Protein AF-A0A3S7X507-F1 (afdb_monomer)

Solvent-accessible surface area (backbone atoms only — not comparable to full-atom values): 5397 Å² total; per-residue (Å²): 131,60,68,67,58,55,50,54,52,53,50,52,50,51,49,27,70,63,60,66,58,84,42,74,67,46,48,62,75,33,44,69,48,53,48,51,52,50,52,50,42,62,74,60,79,51,74,75,88,48,58,81,76,48,54,89,74,48,92,60,76,85,69,79,74,76,73,81,80,44,75,63,56,54,48,57,54,53,69,68,66,77,81,74,135

Foldseek 3Di:
DDPVVVVVVLLVLLCCVQQVDDDPVQCVVCVVQSVQQVVVCVVVVHRPSDNVVCVVRRPDHRDDDPDDQDPVNVVVVVVVPPPDD

Radius of gyration: 18.69 Å; Cα contacts (8 Å, |Δi|>4): 46; chains: 1; bounding box: 65×18×41 Å

Secondary structure (DSSP, 8-state):
--HHHHHHHHHHHHHHHHHSS--HHHHHHTHHHHHHHHHHHHHHSS--S-HHHHGGG-SSPP-PPPPPPPHHHHHHHHHTTSS--

pLDDT: mean 73.42, std 10.27, range [42.38, 85.94]

Organism: Leishmania donovani (NCBI:txid5661)

InterPro domains:
  IPR011012 Longin-like domain superfamily [SSF64356] (3-56)

Mean predicted aligned error: 12.13 Å

Sequence (85 aa):
MSVLAEFLIRMAQLLTDYLGIVSEEIVRNNFTLVHELLDRVGDFGVVETEANRLQPFTVNDVVPVPAPETLLDRICRAESGERTK

Structure (mmCIF, N/CA/C/O backbone):
data_AF-A0A3S7X507-F1
#
_entry.id   AF-A0A3S7X507-F1
#
loop_
_atom_site.group_PDB
_atom_site.id
_atom_site.type_symbol
_atom_site.label_atom_id
_atom_site.label_alt_id
_atom_site.label_comp_id
_atom_site.label_asym_id
_atom_site.label_entity_id
_atom_site.label_seq_id
_atom_site.pdbx_PDB_ins_code
_atom_site.Cartn_x
_atom_site.Cartn_y
_atom_site.Cartn_z
_atom_site.occupancy
_atom_site.B_iso_or_equiv
_atom_site.auth_seq_id
_atom_site.auth_comp_id
_atom_site.auth_asym_id
_atom_site.auth_atom_id
_atom_site.pdbx_PDB_model_num
ATOM 1 N N . MET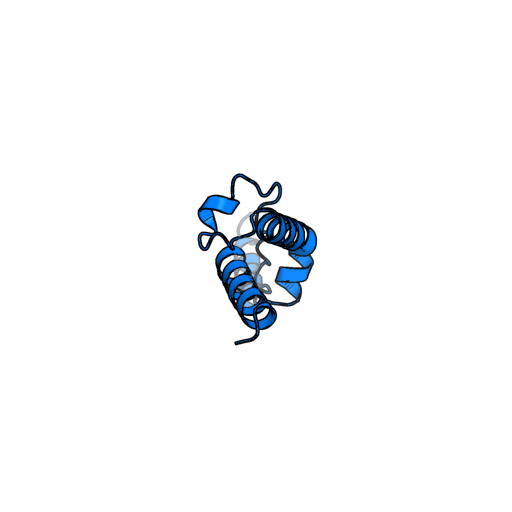 A 1 1 ? 25.793 1.075 -4.197 1.00 60.47 1 MET A N 1
ATOM 2 C CA . MET A 1 1 ? 24.390 1.099 -3.735 1.00 60.47 1 MET A CA 1
ATOM 3 C C . MET A 1 1 ? 23.673 -0.066 -4.388 1.00 60.47 1 MET A C 1
ATOM 5 O O . MET A 1 1 ? 23.828 -0.249 -5.587 1.00 60.47 1 MET A O 1
ATOM 9 N N . SER A 1 2 ? 23.003 -0.909 -3.607 1.00 85.81 2 SER A N 1
ATOM 10 C CA . SER A 1 2 ? 22.242 -2.049 -4.130 1.00 85.81 2 SER A CA 1
ATOM 11 C 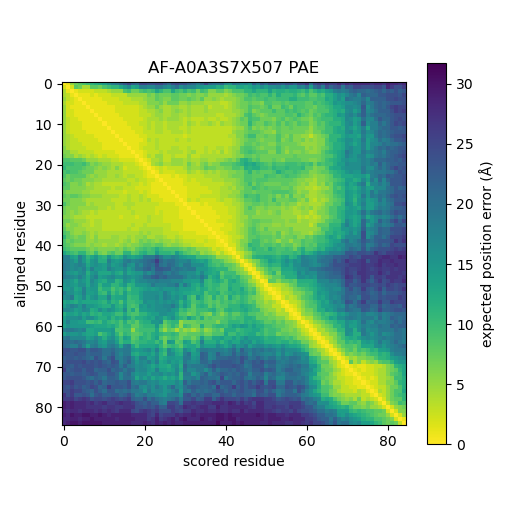C . SER A 1 2 ? 20.979 -1.529 -4.823 1.00 85.81 2 SER A C 1
ATOM 13 O O . SER A 1 2 ? 20.153 -0.899 -4.171 1.00 85.81 2 SER A O 1
ATOM 15 N N . VAL A 1 3 ? 20.830 -1.789 -6.126 1.00 78.88 3 VAL A N 1
ATOM 16 C CA . VAL A 1 3 ? 19.648 -1.391 -6.924 1.00 78.88 3 VAL A CA 1
ATOM 17 C C . VAL A 1 3 ? 18.357 -1.947 -6.315 1.00 78.88 3 VAL A C 1
ATOM 19 O O . VAL A 1 3 ? 17.333 -1.274 -6.291 1.00 78.88 3 VAL A O 1
ATOM 22 N N . LEU A 1 4 ? 18.433 -3.148 -5.737 1.00 81.56 4 LEU A N 1
ATOM 23 C CA . LEU A 1 4 ? 17.321 -3.771 -5.028 1.00 81.56 4 LEU A CA 1
ATOM 24 C C . LEU A 1 4 ? 16.917 -2.977 -3.780 1.00 81.56 4 LEU A C 1
ATOM 26 O O . LEU A 1 4 ? 15.733 -2.791 -3.531 1.00 81.56 4 LEU A O 1
ATOM 30 N N . ALA A 1 5 ? 17.886 -2.489 -3.002 1.00 83.06 5 ALA A N 1
ATOM 31 C CA . ALA A 1 5 ? 17.587 -1.697 -1.810 1.00 83.06 5 ALA A CA 1
ATOM 32 C C . ALA A 1 5 ? 16.919 -0.365 -2.179 1.00 83.06 5 ALA A C 1
ATOM 34 O O . ALA A 1 5 ? 15.961 0.044 -1.532 1.00 83.06 5 ALA A O 1
ATOM 35 N N . GLU A 1 6 ? 17.387 0.285 -3.244 1.00 82.69 6 GLU A N 1
ATOM 36 C CA . GLU A 1 6 ? 16.796 1.532 -3.729 1.00 82.69 6 GLU A CA 1
ATOM 37 C C . GLU A 1 6 ? 15.366 1.327 -4.245 1.00 82.69 6 GLU A C 1
ATOM 39 O O . GLU A 1 6 ? 14.478 2.116 -3.926 1.00 82.69 6 GLU A O 1
ATOM 44 N N . PHE A 1 7 ? 15.121 0.229 -4.963 1.00 80.62 7 PHE A N 1
ATOM 45 C CA . PHE A 1 7 ? 13.780 -0.169 -5.381 1.00 80.62 7 PHE A CA 1
ATOM 46 C C . PHE A 1 7 ? 12.851 -0.396 -4.181 1.00 80.62 7 PHE A C 1
ATOM 48 O O . PHE A 1 7 ? 11.768 0.180 -4.128 1.00 80.62 7 PHE A O 1
ATOM 55 N N . LEU A 1 8 ? 13.287 -1.176 -3.185 1.00 82.88 8 LEU A N 1
ATOM 56 C CA . LEU A 1 8 ? 12.484 -1.476 -1.995 1.00 82.88 8 LEU A CA 1
ATOM 57 C C . LEU A 1 8 ? 12.135 -0.217 -1.191 1.00 82.88 8 LEU A C 1
ATOM 59 O O . LEU A 1 8 ? 11.010 -0.094 -0.712 1.00 82.88 8 LEU A O 1
ATOM 63 N N . ILE A 1 9 ? 13.070 0.729 -1.066 1.00 84.69 9 ILE A N 1
ATOM 64 C CA . ILE A 1 9 ? 12.831 1.997 -0.365 1.00 84.69 9 ILE A CA 1
ATOM 65 C C . ILE A 1 9 ? 11.786 2.835 -1.106 1.00 84.69 9 ILE A C 1
ATOM 67 O O . ILE A 1 9 ? 10.841 3.313 -0.481 1.00 84.69 9 ILE A O 1
ATOM 71 N N . ARG A 1 10 ? 11.915 2.978 -2.430 1.00 82.25 10 ARG A N 1
ATOM 72 C CA . ARG A 1 10 ? 10.946 3.733 -3.241 1.00 82.25 10 ARG A CA 1
ATOM 73 C C . ARG A 1 10 ? 9.561 3.081 -3.230 1.00 82.25 10 ARG A C 1
ATOM 75 O O . ARG A 1 10 ? 8.562 3.782 -3.131 1.00 82.25 10 ARG A O 1
ATOM 82 N N . MET A 1 11 ? 9.498 1.749 -3.263 1.00 79.75 11 MET A N 1
ATOM 83 C CA . MET A 1 11 ? 8.246 1.001 -3.118 1.00 79.75 11 MET A CA 1
ATOM 84 C C . MET A 1 11 ? 7.588 1.238 -1.758 1.00 79.75 11 MET A C 1
ATOM 86 O O . MET A 1 11 ? 6.387 1.474 -1.690 1.00 79.75 11 MET A O 1
ATOM 90 N N . ALA A 1 12 ? 8.364 1.202 -0.673 1.00 83.56 12 ALA A N 1
ATOM 91 C CA 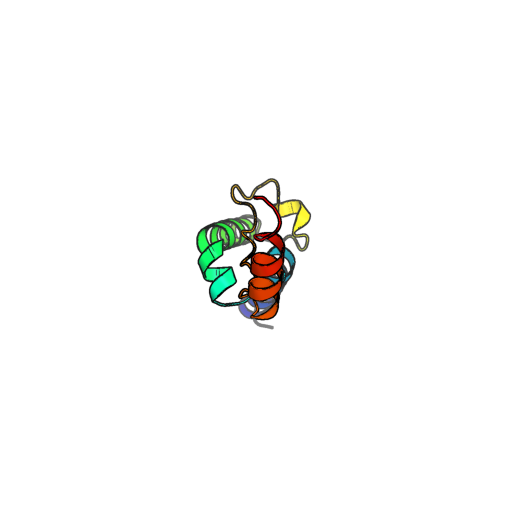. ALA A 1 12 ? 7.841 1.456 0.666 1.00 83.56 12 ALA A CA 1
ATOM 92 C C . ALA A 1 12 ? 7.304 2.890 0.813 1.00 83.56 12 ALA A C 1
ATOM 94 O O . ALA A 1 12 ? 6.263 3.088 1.440 1.00 83.56 12 ALA A O 1
ATOM 95 N N . GLN A 1 13 ? 7.976 3.873 0.206 1.00 84.00 13 GLN A N 1
ATOM 96 C CA . GLN A 1 13 ? 7.499 5.257 0.148 1.00 84.00 13 GLN A CA 1
ATOM 97 C C . GLN A 1 13 ? 6.174 5.352 -0.608 1.00 84.00 13 GLN A C 1
ATOM 99 O O . GLN A 1 13 ? 5.206 5.848 -0.051 1.00 84.00 13 GLN A O 1
ATOM 104 N N . LEU A 1 14 ? 6.089 4.762 -1.800 1.00 82.44 14 LEU A N 1
ATOM 105 C CA . LEU A 1 14 ? 4.874 4.776 -2.614 1.00 82.44 14 LEU A CA 1
ATOM 106 C C . LEU A 1 14 ? 3.682 4.120 -1.908 1.00 82.44 14 LEU A C 1
ATOM 108 O O . LEU A 1 14 ? 2.578 4.655 -1.928 1.00 82.44 14 LEU A O 1
ATOM 112 N N . LEU A 1 15 ? 3.899 2.985 -1.238 1.00 82.69 15 LEU A N 1
ATOM 113 C CA . LEU A 1 15 ? 2.862 2.334 -0.434 1.00 82.69 15 LEU A CA 1
ATOM 114 C C . LEU A 1 15 ? 2.433 3.199 0.756 1.00 82.69 15 LEU A C 1
ATOM 116 O O . LEU A 1 15 ? 1.254 3.217 1.093 1.00 82.69 15 LEU A O 1
ATOM 120 N N . THR A 1 16 ? 3.366 3.926 1.372 1.00 85.12 16 THR A N 1
ATOM 121 C CA . THR A 1 16 ? 3.056 4.867 2.458 1.00 85.12 16 THR A CA 1
ATOM 122 C C . THR A 1 16 ? 2.266 6.068 1.943 1.00 85.12 16 THR A C 1
ATOM 124 O O . THR A 1 16 ? 1.295 6.463 2.576 1.00 85.12 16 THR A O 1
ATOM 127 N N . ASP A 1 17 ? 2.608 6.597 0.770 1.00 82.19 17 ASP A N 1
ATOM 128 C CA . ASP A 1 17 ? 1.901 7.722 0.155 1.00 82.19 17 ASP A CA 1
ATOM 129 C C . ASP A 1 17 ? 0.485 7.331 -0.296 1.00 82.19 17 ASP A C 1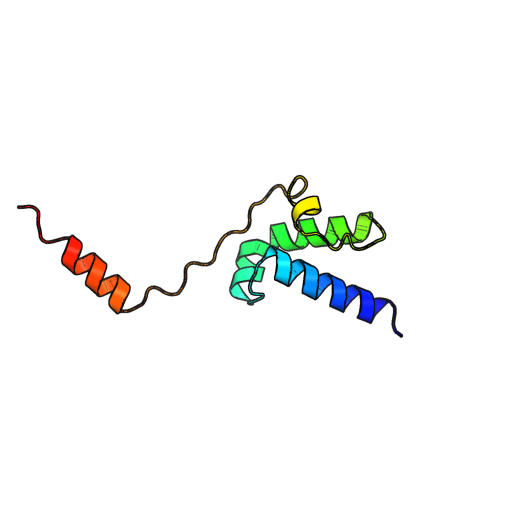
ATOM 131 O O . ASP A 1 17 ? -0.440 8.136 -0.204 1.00 82.19 17 ASP A O 1
ATOM 135 N N . TYR A 1 18 ? 0.299 6.085 -0.747 1.00 79.62 18 TYR A N 1
ATOM 136 C CA . TYR A 1 18 ? -0.994 5.584 -1.220 1.00 79.62 18 TYR A CA 1
ATOM 137 C C . TYR A 1 18 ? -1.920 5.148 -0.078 1.00 79.62 18 TYR A C 1
ATOM 139 O O . TYR A 1 18 ? -3.108 5.456 -0.081 1.00 79.62 18 TYR A O 1
ATOM 147 N N . LEU A 1 19 ? -1.389 4.420 0.909 1.00 81.25 19 LEU A N 1
ATOM 148 C CA . LEU A 1 19 ? -2.165 3.865 2.026 1.00 81.25 19 LEU A CA 1
ATOM 149 C C . LEU A 1 19 ? -2.208 4.800 3.248 1.00 81.25 19 LEU A C 1
ATOM 151 O O . LEU A 1 19 ? -2.960 4.553 4.192 1.00 81.25 19 LEU A O 1
ATOM 155 N N . GLY A 1 20 ? -1.385 5.849 3.268 1.00 81.12 20 GLY A N 1
ATOM 156 C CA . GLY A 1 20 ? -1.185 6.762 4.394 1.00 81.12 20 GLY A CA 1
ATOM 157 C C . GLY A 1 20 ? -0.348 6.147 5.520 1.00 81.12 20 GLY A C 1
ATOM 158 O O . GLY A 1 20 ? 0.737 6.629 5.838 1.00 81.12 20 GLY A O 1
ATOM 159 N N . ILE A 1 21 ? -0.847 5.074 6.139 1.00 80.19 21 ILE A N 1
ATOM 160 C CA . ILE A 1 21 ? -0.152 4.329 7.197 1.00 80.19 21 ILE A CA 1
ATOM 161 C C . ILE A 1 21 ? 0.029 2.886 6.738 1.00 80.19 21 ILE A C 1
ATOM 163 O O . ILE A 1 21 ? -0.933 2.188 6.432 1.00 80.19 21 ILE A O 1
ATOM 167 N N . VAL A 1 22 ? 1.270 2.404 6.747 1.00 80.31 22 VAL A N 1
ATOM 168 C CA . VAL A 1 22 ? 1.562 0.994 6.478 1.00 80.31 22 VAL A CA 1
ATOM 169 C C . VAL A 1 22 ? 1.499 0.223 7.797 1.00 80.31 22 VAL A C 1
ATOM 171 O O . VAL A 1 22 ? 2.446 0.228 8.581 1.00 80.31 22 VAL A O 1
ATOM 174 N N . SER A 1 23 ? 0.367 -0.433 8.053 1.00 82.69 23 SER A N 1
ATOM 175 C CA . SER A 1 23 ? 0.204 -1.415 9.132 1.00 82.69 23 SER A CA 1
ATOM 176 C C . SER A 1 23 ? -0.118 -2.790 8.550 1.00 82.69 23 SER A C 1
ATOM 178 O O . SER A 1 23 ? -0.592 -2.896 7.419 1.00 82.69 23 SER A O 1
ATOM 180 N N . GLU A 1 24 ? 0.117 -3.856 9.317 1.00 85.31 24 GLU A N 1
ATOM 181 C CA . GLU A 1 24 ? -0.213 -5.217 8.877 1.00 85.31 24 GLU A CA 1
ATOM 182 C C . GLU A 1 24 ? -1.694 -5.3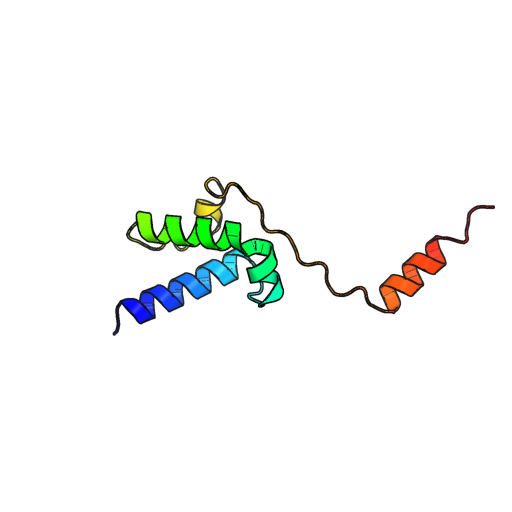49 8.490 1.00 85.31 24 GLU A C 1
ATOM 184 O O . GLU A 1 24 ? -2.023 -5.965 7.481 1.00 85.31 24 GLU A O 1
ATOM 189 N N . GLU A 1 25 ? -2.585 -4.726 9.261 1.00 82.88 25 GLU A N 1
ATOM 190 C CA . GLU A 1 25 ? -4.026 -4.735 9.014 1.00 82.88 25 GLU A CA 1
ATOM 191 C C . GLU A 1 25 ? -4.399 -3.981 7.731 1.00 82.88 25 GLU A C 1
ATOM 193 O O . GLU A 1 25 ? -5.169 -4.492 6.919 1.00 82.88 25 GLU A O 1
ATOM 198 N N . ILE A 1 26 ? -3.803 -2.806 7.502 1.00 82.06 26 ILE A N 1
ATOM 199 C CA . ILE A 1 26 ? -4.058 -1.999 6.301 1.00 82.06 26 ILE A CA 1
ATOM 200 C C . ILE A 1 26 ? -3.552 -2.729 5.057 1.00 82.06 26 ILE A C 1
ATOM 202 O O . ILE A 1 26 ? -4.278 -2.820 4.068 1.00 82.06 26 ILE A O 1
ATOM 206 N N . VAL A 1 27 ? -2.350 -3.307 5.108 1.00 83.81 27 VAL A N 1
ATOM 207 C CA . VAL A 1 27 ? -1.794 -4.089 3.993 1.00 83.81 27 VAL A CA 1
ATOM 208 C C . VAL A 1 27 ? -2.633 -5.338 3.731 1.00 83.81 27 VAL A C 1
ATOM 210 O O . VAL A 1 27 ? -2.887 -5.665 2.576 1.00 83.81 27 VAL A O 1
ATOM 213 N N . ARG A 1 28 ? -3.112 -6.020 4.778 1.00 85.81 28 ARG A N 1
ATOM 214 C CA . ARG A 1 28 ? -3.964 -7.209 4.641 1.00 85.81 28 ARG A CA 1
ATOM 215 C C . ARG A 1 28 ? -5.314 -6.877 4.004 1.00 85.81 28 ARG A C 1
ATOM 217 O O . ARG A 1 28 ? -5.750 -7.604 3.116 1.00 85.81 28 ARG A O 1
ATOM 224 N N . ASN A 1 29 ? -5.950 -5.781 4.417 1.00 83.38 29 ASN A N 1
ATOM 225 C CA . ASN A 1 29 ? -7.234 -5.349 3.857 1.00 83.38 29 ASN A CA 1
ATOM 226 C C . ASN A 1 29 ? -7.108 -4.799 2.432 1.00 83.38 29 ASN A C 1
ATOM 228 O O . ASN A 1 29 ? -8.067 -4.860 1.670 1.00 83.38 29 ASN A O 1
ATOM 232 N N . ASN A 1 30 ? -5.928 -4.303 2.060 1.00 84.81 30 ASN A N 1
ATOM 233 C CA . ASN A 1 30 ? -5.650 -3.730 0.746 1.00 84.81 30 ASN A CA 1
ATOM 234 C C . ASN A 1 30 ? -4.713 -4.617 -0.090 1.00 84.81 30 ASN A C 1
ATOM 236 O O . ASN A 1 30 ? -4.057 -4.131 -1.005 1.00 84.81 30 ASN A O 1
ATOM 240 N N . PHE A 1 31 ? -4.627 -5.920 0.200 1.00 85.44 31 PHE A N 1
ATOM 241 C CA . PHE A 1 31 ? -3.624 -6.808 -0.400 1.00 85.44 31 PHE A CA 1
ATOM 242 C C . PHE A 1 31 ? -3.697 -6.850 -1.933 1.00 85.44 31 PHE A C 1
ATOM 244 O O . PHE A 1 31 ? -2.674 -6.768 -2.609 1.00 85.44 31 PHE A O 1
ATOM 251 N N . THR A 1 32 ? -4.910 -6.901 -2.487 1.00 85.94 32 THR A N 1
ATOM 252 C CA . THR A 1 32 ? -5.138 -6.841 -3.938 1.00 85.94 32 THR A CA 1
ATOM 253 C C . THR A 1 32 ? -4.617 -5.532 -4.532 1.00 85.94 32 THR A C 1
ATOM 255 O O . THR A 1 32 ? -3.888 -5.555 -5.516 1.00 85.94 32 THR A O 1
ATOM 258 N N . LEU A 1 33 ? -4.906 -4.400 -3.884 1.00 82.38 33 LEU A N 1
ATOM 259 C CA . LEU A 1 33 ? -4.444 -3.075 -4.299 1.00 82.38 33 LEU A CA 1
ATOM 260 C C . LEU A 1 33 ? -2.915 -2.947 -4.227 1.00 82.38 33 LEU A C 1
ATO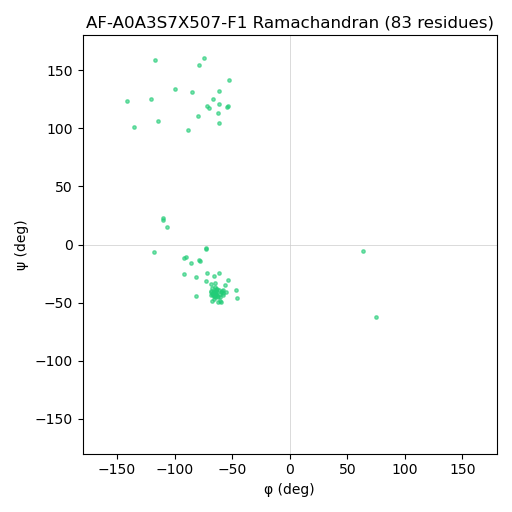M 262 O O . LEU A 1 33 ? -2.288 -2.410 -5.135 1.00 82.38 33 LEU A O 1
ATOM 266 N N . VAL A 1 34 ? -2.292 -3.483 -3.175 1.00 84.56 34 VAL A N 1
ATOM 267 C CA . VAL A 1 34 ? -0.827 -3.524 -3.038 1.00 84.56 34 VAL A CA 1
ATOM 268 C C . VAL A 1 34 ? -0.196 -4.301 -4.194 1.00 84.56 34 VAL A C 1
ATOM 270 O O . VAL A 1 34 ? 0.825 -3.870 -4.729 1.00 84.56 34 VAL A O 1
ATOM 273 N N . HIS A 1 35 ? -0.805 -5.412 -4.612 1.00 84.94 35 HIS A N 1
ATOM 274 C CA . HIS A 1 35 ? -0.345 -6.171 -5.772 1.00 84.94 35 HIS A CA 1
ATOM 275 C C . HIS A 1 35 ? -0.547 -5.428 -7.092 1.00 84.94 35 HIS A C 1
ATOM 277 O O . HIS A 1 35 ? 0.370 -5.427 -7.908 1.00 84.94 35 HIS A O 1
ATOM 283 N N . GLU A 1 36 ? -1.682 -4.753 -7.279 1.00 81.81 36 GLU A N 1
ATOM 284 C CA . GLU A 1 36 ? -1.920 -3.895 -8.448 1.00 81.81 36 GLU A CA 1
ATOM 285 C C . GLU A 1 36 ? -0.850 -2.794 -8.558 1.00 81.81 36 GLU A C 1
ATOM 287 O O . GLU A 1 36 ? -0.300 -2.560 -9.635 1.00 81.81 36 GLU A O 1
ATOM 292 N N . LEU A 1 37 ? -0.493 -2.153 -7.439 1.00 79.69 37 LEU A N 1
ATOM 293 C CA . LEU A 1 37 ? 0.565 -1.140 -7.397 1.00 79.69 37 LEU A CA 1
ATOM 294 C C . LEU A 1 37 ? 1.951 -1.737 -7.677 1.00 79.69 37 LEU A C 1
ATOM 296 O O . LEU A 1 37 ? 2.742 -1.140 -8.406 1.00 79.69 37 LEU A O 1
ATOM 300 N N . LEU A 1 38 ? 2.250 -2.912 -7.116 1.00 79.75 38 LEU A N 1
ATOM 301 C CA . LEU A 1 38 ? 3.536 -3.586 -7.296 1.00 79.75 38 LEU A CA 1
ATOM 302 C C . LEU A 1 38 ? 3.761 -4.021 -8.749 1.00 79.75 38 LEU A C 1
ATOM 304 O O . LEU A 1 38 ? 4.847 -3.798 -9.281 1.00 79.75 38 LEU A O 1
ATOM 308 N N . ASP A 1 39 ? 2.745 -4.608 -9.381 1.00 77.94 39 ASP A N 1
ATOM 309 C CA . ASP A 1 39 ? 2.801 -5.064 -10.774 1.00 77.94 39 ASP A CA 1
ATOM 310 C C . ASP A 1 39 ? 2.997 -3.873 -11.719 1.00 77.94 39 ASP A C 1
ATOM 312 O O . ASP A 1 39 ? 3.886 -3.866 -12.567 1.00 77.94 39 ASP A O 1
ATOM 316 N N . ARG A 1 40 ? 2.283 -2.770 -11.457 1.00 74.06 40 ARG A N 1
ATOM 317 C CA . ARG A 1 40 ? 2.448 -1.520 -12.207 1.00 74.06 40 ARG A CA 1
ATOM 318 C C . ARG A 1 40 ? 3.859 -0.959 -12.090 1.00 74.06 40 ARG A C 1
ATOM 320 O O . ARG A 1 40 ? 4.457 -0.616 -13.106 1.00 74.06 40 ARG A O 1
ATOM 327 N N . VAL A 1 41 ? 4.417 -0.861 -10.883 1.00 73.88 41 VAL A N 1
ATOM 328 C CA . VAL A 1 41 ? 5.788 -0.351 -10.710 1.00 73.88 41 VAL A CA 1
ATOM 329 C C . VAL A 1 41 ? 6.825 -1.283 -11.358 1.00 73.88 41 VAL A C 1
ATOM 331 O O . VAL A 1 41 ? 7.826 -0.799 -11.891 1.00 73.88 41 VAL A O 1
ATOM 334 N N . GLY A 1 42 ? 6.577 -2.595 -11.355 1.00 69.94 42 GLY A N 1
ATOM 335 C CA . GLY A 1 42 ? 7.390 -3.581 -12.069 1.00 69.94 42 GLY A CA 1
ATOM 336 C C . GLY A 1 42 ? 7.371 -3.389 -13.588 1.00 69.94 42 GLY A C 1
ATOM 337 O O . GLY A 1 42 ? 8.432 -3.396 -14.214 1.00 69.94 42 GLY A O 1
ATOM 338 N N . ASP A 1 43 ? 6.194 -3.139 -14.163 1.00 67.00 43 ASP A N 1
ATOM 339 C CA . ASP A 1 43 ? 5.993 -2.995 -15.609 1.00 67.00 43 ASP A CA 1
ATOM 340 C C . ASP A 1 43 ? 6.539 -1.678 -16.185 1.00 67.00 43 ASP A C 1
ATOM 342 O O . ASP A 1 43 ? 6.984 -1.638 -17.334 1.00 67.00 43 ASP A O 1
ATOM 346 N N . PHE A 1 44 ? 6.544 -0.586 -15.411 1.00 61.22 44 PHE A N 1
ATOM 347 C CA . PHE A 1 44 ? 7.010 0.718 -15.906 1.00 61.22 44 PHE A CA 1
ATOM 348 C C . PHE A 1 44 ? 8.531 0.870 -15.980 1.00 61.22 44 PHE A C 1
ATOM 350 O O . PHE A 1 44 ? 9.015 1.820 -16.597 1.00 61.22 44 PHE A O 1
ATOM 357 N N . GLY A 1 45 ? 9.309 -0.014 -15.346 1.00 59.59 45 GLY A N 1
ATOM 358 C CA . GLY A 1 45 ? 10.779 0.067 -15.311 1.00 59.59 45 GLY A CA 1
ATOM 359 C C . GLY A 1 45 ? 11.351 1.308 -14.598 1.00 59.59 45 GLY A C 1
ATOM 360 O O . GLY A 1 45 ? 12.562 1.404 -14.401 1.00 59.59 45 GLY A O 1
ATOM 361 N N . VAL A 1 46 ? 10.494 2.245 -14.183 1.00 55.62 46 VAL A N 1
ATOM 362 C CA . VAL A 1 46 ? 10.781 3.438 -13.386 1.00 55.62 46 VAL A CA 1
ATOM 363 C C . VAL A 1 46 ? 9.614 3.615 -12.421 1.00 55.62 46 VAL A C 1
ATOM 365 O O . VAL A 1 46 ? 8.464 3.706 -12.841 1.00 55.62 46 VAL A O 1
ATOM 368 N N . VAL A 1 47 ? 9.917 3.657 -11.123 1.00 55.72 47 VAL A N 1
ATOM 369 C CA . VAL A 1 47 ? 8.933 3.958 -10.077 1.00 55.72 47 VAL A CA 1
ATOM 370 C C . VAL A 1 47 ? 8.397 5.371 -10.328 1.00 55.72 47 VAL A C 1
ATOM 372 O O . VAL A 1 47 ? 9.116 6.343 -10.100 1.00 55.72 47 VAL A O 1
ATOM 375 N N . GLU A 1 48 ? 7.176 5.491 -10.851 1.00 58.00 48 GLU A N 1
ATOM 376 C CA . GLU A 1 48 ? 6.453 6.765 -10.915 1.00 58.00 48 GLU A CA 1
ATOM 377 C C . GLU A 1 48 ? 6.228 7.236 -9.474 1.00 58.00 48 GLU A C 1
ATOM 379 O O . GLU A 1 48 ? 5.532 6.587 -8.699 1.00 58.00 48 GLU A O 1
ATOM 384 N N . THR A 1 49 ? 6.869 8.340 -9.092 1.00 56.28 49 THR A N 1
ATOM 385 C CA . THR A 1 49 ? 6.919 8.828 -7.704 1.00 56.28 49 THR A CA 1
ATOM 386 C C . THR A 1 49 ? 5.596 9.428 -7.218 1.00 56.28 49 THR A C 1
ATOM 388 O O . THR A 1 49 ? 5.499 9.837 -6.067 1.00 56.28 49 THR A O 1
ATOM 391 N N . GLU A 1 50 ? 4.579 9.527 -8.078 1.00 60.34 50 GLU A N 1
ATOM 392 C CA . GLU A 1 50 ? 3.327 10.208 -7.759 1.00 60.34 50 GLU A CA 1
ATOM 393 C C . GLU A 1 50 ? 2.148 9.234 -7.731 1.00 60.34 50 GLU A C 1
ATOM 395 O O . GLU A 1 50 ? 1.626 8.825 -8.770 1.00 60.34 50 GLU A O 1
ATOM 400 N N . ALA A 1 51 ? 1.678 8.921 -6.519 1.00 60.19 51 ALA A N 1
ATOM 401 C CA . ALA A 1 51 ? 0.490 8.106 -6.251 1.00 60.19 51 ALA A CA 1
ATOM 402 C C . ALA A 1 51 ? -0.733 8.513 -7.104 1.00 60.19 51 ALA A C 1
ATOM 404 O O . ALA A 1 51 ? -1.432 7.661 -7.654 1.00 60.19 51 ALA A O 1
ATOM 405 N N . ASN A 1 52 ? -0.933 9.818 -7.314 1.00 60.44 52 ASN A N 1
ATOM 406 C CA . ASN A 1 52 ? -2.041 10.374 -8.100 1.00 60.44 52 ASN A CA 1
ATOM 407 C C . ASN A 1 52 ? -2.038 9.933 -9.575 1.00 60.44 52 ASN A C 1
ATOM 409 O O . ASN A 1 52 ? -3.081 9.934 -10.227 1.00 60.44 52 ASN A O 1
ATOM 413 N N . ARG A 1 53 ? -0.875 9.563 -10.127 1.00 61.62 53 ARG A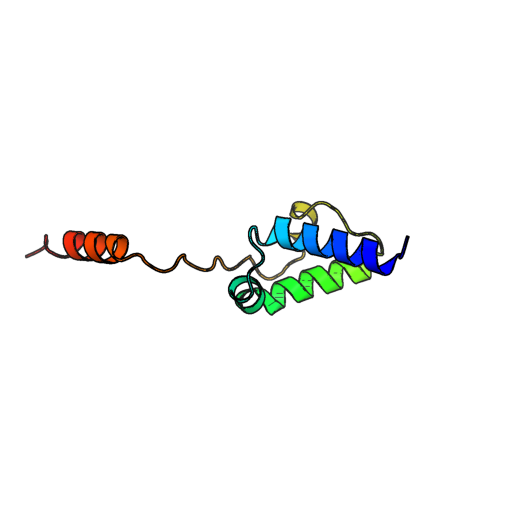 N 1
ATOM 414 C CA . ARG A 1 53 ? -0.753 9.094 -11.519 1.00 61.62 53 ARG A CA 1
ATOM 415 C C . ARG A 1 53 ? -1.020 7.593 -11.643 1.00 61.62 53 ARG A C 1
ATOM 417 O O . ARG A 1 53 ? -1.297 7.121 -12.745 1.00 61.62 53 ARG A O 1
ATOM 424 N N . LEU A 1 54 ? -0.995 6.862 -10.525 1.00 61.09 54 LEU A N 1
ATOM 425 C CA . LEU A 1 54 ? -1.337 5.440 -10.442 1.00 61.09 54 LEU A CA 1
ATOM 426 C C . LEU A 1 54 ? -2.818 5.201 -10.103 1.00 61.09 54 LEU A C 1
ATOM 428 O O . LEU A 1 54 ? -3.363 4.198 -10.558 1.00 61.09 54 LEU A O 1
ATOM 432 N N . GLN A 1 55 ? -3.481 6.158 -9.438 1.00 63.03 55 GLN A N 1
ATOM 433 C CA . GLN A 1 55 ? -4.924 6.131 -9.137 1.00 63.03 55 GLN A CA 1
ATOM 434 C C . GLN A 1 55 ? -5.855 5.725 -10.291 1.00 63.03 55 GLN A C 1
ATOM 436 O O . GLN A 1 55 ? -6.733 4.898 -10.064 1.00 63.03 55 GLN A O 1
ATOM 441 N N . PRO A 1 56 ? -5.712 6.235 -11.530 1.00 62.94 56 PRO A N 1
ATOM 442 C CA . PRO A 1 56 ? -6.617 5.855 -12.619 1.00 62.94 56 PRO A CA 1
ATOM 443 C C . PRO A 1 56 ? -6.396 4.428 -13.149 1.00 62.94 56 PRO A C 1
ATOM 445 O O . PRO A 1 56 ? -7.111 3.999 -14.053 1.00 62.94 56 PRO A O 1
ATOM 448 N N . PHE A 1 57 ? -5.396 3.708 -12.637 1.00 59.25 57 PHE A N 1
ATOM 449 C CA . PHE A 1 57 ? -5.023 2.371 -13.097 1.00 59.25 57 PHE A CA 1
ATOM 450 C C . PHE A 1 57 ? -5.162 1.289 -12.027 1.00 59.25 57 PHE A C 1
ATOM 452 O O . PHE A 1 57 ? -4.993 0.113 -12.340 1.00 59.25 57 PHE A O 1
ATOM 459 N N . THR A 1 58 ? -5.470 1.673 -10.792 1.00 60.94 58 THR A N 1
ATOM 460 C CA . THR A 1 58 ? -5.939 0.759 -9.752 1.00 60.94 58 THR A CA 1
ATOM 461 C C . THR A 1 58 ? -7.440 0.576 -9.896 1.00 60.94 58 THR A C 1
ATOM 463 O O . THR A 1 58 ? -8.179 1.548 -10.047 1.00 60.94 58 THR A O 1
ATOM 466 N N . VAL A 1 59 ? -7.891 -0.675 -9.876 1.00 69.00 59 VAL A N 1
ATOM 467 C CA . VAL A 1 59 ? -9.323 -1.003 -9.952 1.00 69.00 59 VAL A CA 1
ATOM 468 C C . VAL A 1 59 ? -9.964 -0.854 -8.574 1.00 69.00 59 VAL A C 1
ATOM 470 O O . VAL A 1 59 ? -11.154 -0.558 -8.470 1.00 69.00 59 VAL A O 1
ATOM 473 N N . ASN A 1 60 ? -9.169 -1.048 -7.520 1.00 70.31 60 ASN A N 1
ATOM 474 C CA . ASN A 1 60 ? -9.604 -0.939 -6.139 1.00 70.31 60 ASN A CA 1
ATOM 475 C C . ASN A 1 60 ? -9.216 0.412 -5.524 1.00 70.31 60 ASN A C 1
ATOM 477 O O . ASN A 1 60 ? -8.070 0.848 -5.617 1.00 70.31 60 ASN A O 1
ATOM 481 N N . ASP A 1 61 ? -10.167 1.040 -4.837 1.00 72.81 61 ASP A N 1
ATOM 482 C CA . ASP A 1 61 ? -9.887 2.168 -3.950 1.00 72.81 61 ASP A CA 1
ATOM 483 C C . ASP A 1 61 ? -9.333 1.671 -2.608 1.00 72.81 61 ASP A C 1
ATOM 485 O O . ASP A 1 61 ? -9.602 0.545 -2.177 1.00 72.81 61 ASP A O 1
ATOM 489 N N . VAL A 1 62 ? -8.565 2.525 -1.926 1.00 71.94 62 VAL A N 1
ATOM 490 C CA . VAL A 1 62 ? -8.049 2.227 -0.584 1.00 71.94 62 VAL A CA 1
ATOM 491 C C . VAL A 1 62 ? -9.222 2.031 0.367 1.00 71.94 62 VAL A C 1
ATOM 493 O O . VAL A 1 62 ? -10.018 2.946 0.576 1.00 71.94 62 VAL A O 1
ATOM 496 N N . VAL A 1 63 ? -9.300 0.854 0.986 1.00 73.88 63 VAL A N 1
ATOM 497 C CA . VAL A 1 63 ? -10.241 0.575 2.067 1.00 73.88 63 VAL A CA 1
ATOM 498 C C . VAL A 1 63 ? -9.656 1.171 3.348 1.00 73.88 63 VAL A C 1
ATOM 500 O O . VAL A 1 63 ? -8.645 0.656 3.848 1.00 73.88 63 VAL A O 1
ATOM 503 N N . PRO A 1 64 ? -10.259 2.240 3.906 1.00 69.00 64 PRO A N 1
ATOM 504 C CA . PRO A 1 64 ? -9.821 2.775 5.180 1.00 69.00 64 PRO A CA 1
ATOM 505 C C . PRO A 1 64 ? -10.129 1.737 6.256 1.00 69.00 64 PRO A C 1
ATOM 507 O O . PRO A 1 64 ? -11.272 1.298 6.397 1.00 69.00 64 PRO A O 1
ATOM 510 N N . VAL A 1 65 ? -9.116 1.345 7.025 1.00 68.50 65 VAL A N 1
ATOM 511 C CA . VAL A 1 65 ? -9.350 0.577 8.249 1.00 68.50 65 VAL A CA 1
ATOM 512 C C . VAL A 1 65 ? -9.996 1.536 9.252 1.00 68.50 65 VAL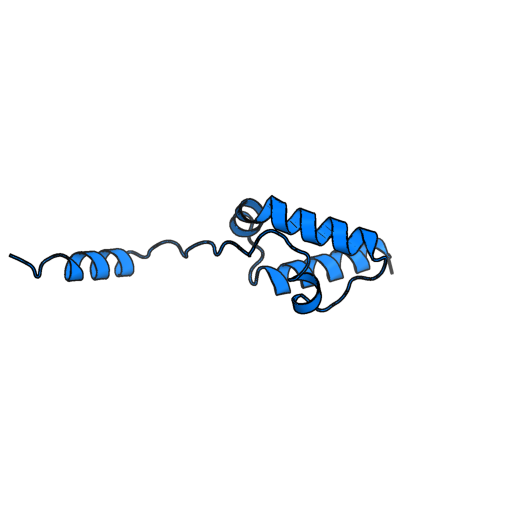 A C 1
ATOM 514 O O . VAL A 1 65 ? -9.371 2.549 9.589 1.00 68.50 65 VAL A O 1
ATOM 517 N N . PRO A 1 66 ? -11.243 1.290 9.700 1.00 63.50 66 PRO A N 1
ATOM 518 C CA . PRO A 1 66 ? -11.856 2.128 10.717 1.00 63.50 66 PRO A CA 1
ATOM 519 C C . PRO A 1 66 ? -11.006 2.046 11.983 1.00 63.50 66 PRO A C 1
ATOM 521 O O . PRO A 1 66 ? -10.615 0.959 12.410 1.00 63.50 66 PRO A O 1
ATOM 524 N N . ALA A 1 67 ? -10.702 3.204 12.573 1.00 63.91 67 ALA A N 1
ATOM 525 C CA . ALA A 1 67 ? -10.051 3.241 13.873 1.00 63.91 67 ALA A CA 1
ATOM 526 C C . ALA A 1 67 ? -10.861 2.379 14.860 1.00 63.91 67 ALA A C 1
ATOM 528 O O . ALA A 1 67 ? -12.094 2.380 14.780 1.00 63.91 67 ALA A O 1
ATOM 529 N N . PRO A 1 68 ? -10.205 1.636 15.770 1.00 66.06 68 PRO A N 1
ATOM 530 C CA . PRO A 1 68 ? -10.919 0.848 16.762 1.00 66.06 68 PRO A CA 1
ATOM 531 C C . PRO A 1 68 ? -11.879 1.769 17.517 1.00 66.06 68 PRO A C 1
ATOM 533 O O . PRO A 1 68 ? -11.437 2.744 18.127 1.00 66.06 68 PRO A O 1
ATOM 536 N N . GLU A 1 69 ? -13.183 1.483 17.428 1.00 66.12 69 GLU A N 1
ATOM 537 C CA . GLU A 1 69 ? -14.218 2.310 18.048 1.00 66.12 69 GLU A CA 1
ATOM 538 C C . GLU A 1 69 ? -13.894 2.482 19.530 1.00 66.12 69 GLU A C 1
ATOM 540 O O . GLU A 1 69 ? -13.787 1.508 20.289 1.00 66.12 69 GLU A O 1
ATOM 545 N N . THR A 1 70 ? -13.692 3.725 19.952 1.00 76.94 70 THR A N 1
ATOM 546 C CA . THR A 1 70 ? -13.309 3.981 21.332 1.00 76.94 70 THR A CA 1
ATOM 547 C C . THR A 1 70 ? -14.515 3.785 22.247 1.00 76.94 70 THR A C 1
ATOM 549 O O . THR A 1 70 ? -15.676 3.835 21.834 1.00 76.94 70 THR A O 1
ATOM 552 N N . LEU A 1 71 ? 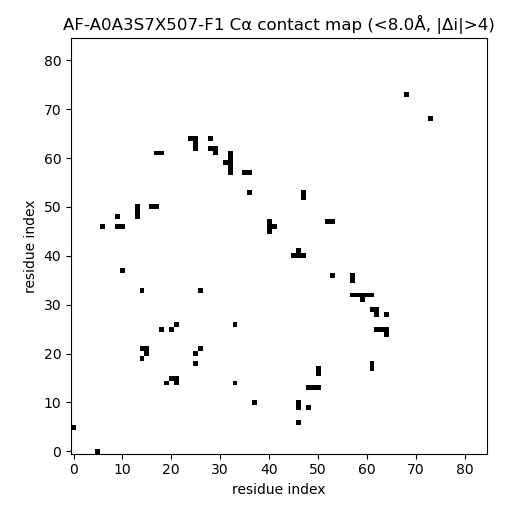-14.266 3.587 23.545 1.00 76.62 71 LEU A N 1
ATOM 553 C CA . LEU A 1 71 ? -15.346 3.598 24.537 1.00 76.62 71 LEU A CA 1
ATOM 554 C C . LEU A 1 71 ? -16.187 4.887 24.454 1.00 76.62 71 LEU A C 1
ATOM 556 O O . LEU A 1 71 ? -17.386 4.831 24.707 1.00 76.62 71 LEU A O 1
ATOM 560 N N . LEU A 1 72 ? -15.580 6.010 24.054 1.00 78.00 72 LEU A N 1
ATOM 561 C CA . LEU A 1 72 ? -16.267 7.284 23.843 1.00 78.00 72 LEU A CA 1
ATOM 562 C C . LEU A 1 72 ? -17.206 7.236 22.634 1.00 78.00 72 LEU A C 1
ATOM 564 O O . LEU A 1 72 ? -18.350 7.659 22.762 1.00 78.00 72 LEU A O 1
ATOM 568 N N . ASP A 1 73 ? -16.783 6.649 21.511 1.00 77.94 73 ASP A N 1
ATOM 569 C CA . ASP A 1 73 ? -17.655 6.449 20.341 1.00 77.94 73 ASP A CA 1
ATOM 570 C C . ASP A 1 73 ? -18.888 5.612 20.701 1.00 77.94 73 ASP A C 1
ATOM 572 O O . ASP A 1 73 ? -20.017 5.923 20.310 1.00 77.94 73 ASP A O 1
ATOM 576 N N . ARG A 1 74 ? -18.695 4.583 21.536 1.00 77.69 74 ARG A N 1
ATOM 577 C CA . ARG A 1 74 ? -19.787 3.737 22.036 1.00 77.69 74 ARG A CA 1
ATOM 578 C C . ARG A 1 74 ? -20.752 4.496 22.948 1.00 77.69 74 ARG A C 1
ATOM 580 O O . ARG A 1 74 ? -21.957 4.269 22.848 1.00 77.69 74 ARG A O 1
ATOM 587 N N . ILE A 1 75 ? -20.242 5.372 23.817 1.00 81.00 75 ILE A N 1
ATOM 588 C CA . ILE A 1 75 ? -21.059 6.212 24.708 1.00 81.00 75 ILE A CA 1
ATOM 589 C C . ILE A 1 75 ? -21.844 7.243 23.887 1.00 81.00 75 ILE A C 1
ATOM 591 O O . ILE A 1 75 ? -23.063 7.299 24.008 1.00 81.00 75 ILE A O 1
ATOM 595 N N . CYS A 1 76 ? -21.195 7.970 22.972 1.00 75.25 76 CYS A N 1
ATOM 596 C CA . CYS A 1 76 ? -21.849 8.957 22.103 1.00 75.25 76 CYS A CA 1
ATOM 597 C C . CYS A 1 76 ? -22.970 8.342 21.247 1.00 75.25 76 CYS A C 1
ATOM 599 O O . CYS A 1 76 ? -24.036 8.941 21.069 1.00 75.25 76 CYS A O 1
ATOM 601 N N . ARG A 1 77 ? -22.761 7.121 20.731 1.00 75.56 77 ARG A N 1
ATOM 602 C CA . ARG A 1 77 ? -23.794 6.388 19.985 1.00 75.56 77 ARG A CA 1
ATOM 603 C C . ARG A 1 77 ? -24.960 5.959 20.879 1.00 75.56 77 ARG A C 1
ATOM 605 O O . ARG A 1 77 ? -26.100 5.987 20.424 1.00 75.56 77 ARG A O 1
ATOM 612 N N . ALA A 1 78 ? -24.687 5.567 22.124 1.00 75.12 78 ALA A N 1
ATOM 613 C CA . ALA A 1 78 ? -25.723 5.202 23.088 1.00 75.12 78 ALA A CA 1
ATOM 614 C C . ALA A 1 78 ? -26.577 6.417 23.494 1.00 75.12 78 ALA A C 1
ATOM 616 O O . ALA A 1 78 ? -27.800 6.325 23.481 1.00 75.12 78 ALA A O 1
ATOM 617 N N . GLU A 1 79 ? -25.957 7.576 23.735 1.00 71.81 79 GLU A N 1
ATOM 618 C CA . GLU A 1 79 ? -26.666 8.816 24.090 1.00 71.81 79 GLU A CA 1
ATOM 619 C C . GLU A 1 79 ? -27.550 9.353 22.950 1.00 71.81 79 GLU A C 1
ATOM 621 O O . GLU A 1 79 ? -28.578 9.988 23.187 1.00 71.81 79 GLU A O 1
ATOM 626 N N . SER A 1 80 ? -27.195 9.053 21.699 1.00 64.88 80 SER A N 1
ATOM 627 C CA . SER A 1 80 ? -27.972 9.447 20.517 1.00 64.88 80 SER A CA 1
ATOM 628 C C . SER A 1 80 ? -29.199 8.555 20.259 1.00 64.88 80 SER A C 1
ATOM 630 O O . SER A 1 80 ? -30.062 8.924 19.463 1.00 64.88 80 SER A O 1
ATOM 632 N N . GLY A 1 81 ? -29.297 7.390 20.913 1.00 61.34 81 GLY A N 1
ATOM 633 C CA . GLY A 1 81 ? -30.359 6.400 20.692 1.00 61.34 81 GLY A CA 1
ATOM 634 C C . GLY A 1 81 ? -31.605 6.555 21.570 1.00 61.34 81 GLY A C 1
ATOM 635 O O . GLY A 1 81 ? -32.613 5.909 21.301 1.00 61.34 81 GLY A O 1
ATOM 636 N N . GLU A 1 82 ? -31.574 7.407 22.597 1.00 59.72 82 GLU A N 1
ATOM 637 C CA . GLU A 1 82 ? -32.585 7.398 23.670 1.00 59.72 82 GLU A CA 1
ATOM 638 C C . GLU A 1 82 ? -33.581 8.573 23.607 1.00 59.72 82 GLU A C 1
ATOM 640 O O . GLU A 1 82 ? -34.311 8.846 24.558 1.00 59.72 82 GLU A O 1
ATOM 645 N N . ARG A 1 83 ? -33.656 9.282 22.467 1.00 55.88 83 ARG A N 1
ATOM 646 C CA . ARG A 1 83 ? -34.525 10.465 22.298 1.00 55.88 83 ARG A CA 1
ATOM 647 C C . ARG A 1 83 ? -35.725 10.301 21.365 1.00 55.88 83 ARG A C 1
ATOM 649 O O . ARG A 1 83 ? -36.298 11.303 20.936 1.00 55.88 83 ARG A O 1
ATOM 656 N N . THR A 1 84 ? -36.167 9.075 21.101 1.00 55.97 84 THR A N 1
ATOM 657 C CA . THR A 1 84 ? -37.438 8.839 20.400 1.00 55.97 84 THR A CA 1
ATOM 658 C C . THR A 1 84 ? -38.266 7.737 21.050 1.00 55.97 84 THR A C 1
ATOM 660 O O . THR A 1 84 ? -38.061 6.566 20.756 1.00 55.97 84 THR A O 1
ATOM 663 N N . LYS A 1 85 ? -39.264 8.215 21.809 1.00 42.38 85 LYS A N 1
ATOM 664 C CA . LYS A 1 85 ? -40.510 7.580 22.274 1.00 42.38 85 LYS A CA 1
ATOM 665 C C . LYS A 1 85 ? -40.439 6.510 23.358 1.00 42.38 85 LYS A C 1
ATOM 667 O O . LYS A 1 85 ? -39.966 5.394 23.081 1.00 42.38 85 LYS A O 1
#